Protein AF-A0A346MWZ3-F1 (afdb_monomer)

pLDDT: mean 76.56, std 14.57, range [39.06, 90.0]

Secondary structure (DSSP, 8-state):
--HHHHHHHHHHHHHHHHSPTT--HHHHHHHHHHHHHHHHHS--HHHHHHHHHHHHHHHHHHSTTGGGGGSS-HHHHHHHHHHHHHHHHHHHHHHHT--SS--------------

Radius of gyration: 18.97 Å; Cα contacts (8 Å, |Δi|>4): 85; chains: 1; bounding box: 54×56×40 Å

Foldseek 3Di:
DDLVLLVVLLVLLLVLLVDQFQLADVSLVSLLVSLVVLCVVPVDPVSNVLSVVLSVLNVLRNDPCSQVVVVPGSVVSSVSNNVSSVVNNVVSVVVVPDDDDDPPDDDDPDDDDDD

Solvent-accessible surface area (backbone atoms only — not comparable to full-atom values): 6793 Å² total; per-residue (Å²): 103,58,70,70,58,53,53,52,47,48,52,53,53,52,50,60,53,70,45,72,75,40,70,29,69,71,54,45,55,50,51,51,52,47,45,50,53,52,38,74,46,54,84,41,75,67,58,50,53,50,46,50,51,47,50,53,54,40,49,28,39,26,32,87,63,38,30,60,81,65,77,71,41,58,65,54,54,36,48,54,44,52,52,49,49,50,56,50,50,49,53,57,53,61,64,65,74,64,76,85,89,76,87,80,75,84,80,81,89,68,88,78,87,79,134

Mean predicted aligned error: 10.8 Å

Sequence (115 aa):
MDETAALASCQELNRFAKADPGAGAPVLARVIAICQQLYDGEPDLHLLKRLRRLQDLMQDWTSQDGWRLYGQGPIVLRGELVETIAEIEDAICASVELPLGLQRHPGRGGAYRAY

Structure (mmCIF, N/CA/C/O backbone):
data_AF-A0A346MWZ3-F1
#
_entry.id   AF-A0A346MWZ3-F1
#
loop_
_atom_site.group_PDB
_atom_site.id
_atom_site.type_symbol
_atom_site.label_atom_id
_atom_site.label_alt_id
_atom_site.label_comp_id
_atom_site.label_asym_id
_atom_site.label_entity_id
_atom_site.label_seq_id
_atom_site.pdbx_PDB_ins_code
_atom_site.Cartn_x
_atom_site.Cartn_y
_atom_site.Cartn_z
_atom_site.occupancy
_atom_site.B_iso_or_equiv
_atom_site.auth_seq_id
_atom_site.auth_comp_id
_atom_site.auth_asym_id
_atom_site.auth_atom_id
_atom_site.pdbx_PDB_model_num
ATOM 1 N N . MET A 1 1 ? -8.168 0.598 15.871 1.00 59.66 1 MET A N 1
ATOM 2 C CA . MET A 1 1 ? -6.745 0.191 15.764 1.00 59.66 1 MET A CA 1
ATOM 3 C C . MET A 1 1 ? -5.888 1.279 16.413 1.00 59.66 1 MET A C 1
ATOM 5 O O . MET A 1 1 ? -6.344 2.411 16.438 1.00 59.66 1 MET A O 1
ATOM 9 N N . ASP A 1 2 ? -4.728 0.959 16.995 1.00 71.25 2 ASP A N 1
ATOM 10 C CA . ASP A 1 2 ? -3.823 1.968 17.584 1.00 71.25 2 ASP A CA 1
ATOM 11 C C . ASP A 1 2 ? -3.129 2.782 16.472 1.00 71.25 2 ASP A C 1
ATOM 13 O O . ASP A 1 2 ? -2.718 2.195 15.468 1.00 71.25 2 ASP A O 1
ATOM 17 N N . GLU A 1 3 ? -2.993 4.104 16.627 1.00 67.94 3 GLU A N 1
ATOM 18 C CA . GLU A 1 3 ? -2.347 4.998 15.641 1.00 67.94 3 GLU A CA 1
ATOM 19 C C . GLU A 1 3 ? -0.941 4.501 15.273 1.00 67.94 3 GLU A C 1
ATOM 21 O O . GLU A 1 3 ? -0.565 4.437 14.100 1.00 67.94 3 GLU A O 1
ATOM 26 N N . THR A 1 4 ? -0.195 4.027 16.271 1.00 76.38 4 THR A N 1
ATOM 27 C CA . THR A 1 4 ? 1.157 3.490 16.102 1.00 76.38 4 THR A CA 1
ATOM 28 C C . THR A 1 4 ? 1.174 2.269 15.177 1.00 76.38 4 THR A C 1
ATOM 30 O O . THR A 1 4 ? 2.109 2.081 14.398 1.00 76.38 4 THR A O 1
ATOM 33 N N . ALA A 1 5 ? 0.126 1.439 15.226 1.00 81.00 5 ALA A N 1
ATOM 34 C CA . ALA A 1 5 ? -0.014 0.261 14.372 1.00 81.00 5 ALA A CA 1
ATOM 35 C C . ALA A 1 5 ? -0.409 0.632 12.932 1.00 81.00 5 ALA A C 1
ATOM 37 O O . ALA A 1 5 ? 0.040 -0.016 11.981 1.00 81.00 5 ALA A O 1
ATOM 38 N N . A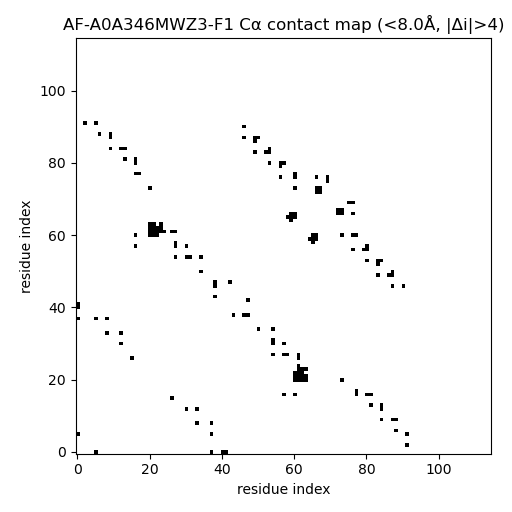LA A 1 6 ? -1.203 1.692 12.764 1.00 78.69 6 ALA A N 1
ATOM 39 C CA . ALA A 1 6 ? -1.567 2.233 11.458 1.00 78.69 6 ALA A CA 1
ATOM 40 C C . ALA A 1 6 ? -0.351 2.845 10.743 1.00 78.69 6 ALA A C 1
ATOM 42 O O . ALA A 1 6 ? -0.083 2.538 9.582 1.00 78.69 6 ALA A O 1
ATOM 43 N N . LEU A 1 7 ? 0.453 3.625 11.469 1.00 81.19 7 LEU A N 1
ATOM 44 C CA . LEU A 1 7 ? 1.691 4.207 10.951 1.00 81.19 7 LEU A CA 1
ATOM 45 C C . LEU A 1 7 ? 2.733 3.131 10.619 1.00 81.19 7 LEU A C 1
ATOM 47 O O . LEU A 1 7 ? 3.350 3.177 9.555 1.00 81.19 7 LEU A O 1
ATOM 51 N N . ALA A 1 8 ? 2.895 2.113 11.472 1.00 86.38 8 ALA A N 1
ATOM 52 C CA . ALA A 1 8 ? 3.772 0.976 11.179 1.00 86.38 8 ALA A CA 1
ATOM 53 C C . ALA A 1 8 ? 3.345 0.229 9.900 1.00 86.38 8 ALA A C 1
ATOM 55 O O . ALA A 1 8 ? 4.187 -0.179 9.097 1.00 86.38 8 ALA A O 1
ATOM 56 N N . SER A 1 9 ? 2.035 0.111 9.679 1.00 86.50 9 SER A N 1
ATOM 57 C CA . SER A 1 9 ? 1.453 -0.474 8.470 1.00 86.50 9 SER A CA 1
ATOM 58 C C . SER A 1 9 ? 1.775 0.347 7.214 1.00 86.50 9 SER A C 1
ATOM 60 O O . SER A 1 9 ? 2.223 -0.215 6.213 1.00 86.50 9 SER A O 1
ATOM 62 N N . CYS A 1 10 ? 1.644 1.678 7.269 1.00 84.62 10 CYS A N 1
ATOM 63 C CA . CYS A 1 10 ? 2.043 2.571 6.173 1.00 84.62 10 CYS A CA 1
ATOM 64 C C . CYS A 1 10 ? 3.551 2.510 5.883 1.00 84.62 10 CYS A C 1
ATOM 66 O O . CYS A 1 10 ? 3.963 2.456 4.720 1.00 84.62 10 CYS A O 1
ATOM 68 N N . GLN A 1 11 ? 4.391 2.436 6.918 1.00 86.75 11 GLN A N 1
ATOM 69 C CA . GLN A 1 11 ? 5.839 2.282 6.757 1.00 86.75 11 GLN A CA 1
ATOM 70 C C . GLN A 1 11 ? 6.211 0.959 6.073 1.00 86.75 11 GLN A C 1
ATOM 72 O O . GLN A 1 11 ? 7.093 0.936 5.208 1.00 86.75 11 GLN A O 1
ATOM 77 N N . GLU A 1 12 ? 5.525 -0.135 6.413 1.00 89.19 12 GLU A N 1
ATOM 78 C CA . GLU A 1 12 ? 5.714 -1.437 5.767 1.00 89.19 12 GLU A CA 1
ATOM 79 C C . GLU A 1 12 ? 5.310 -1.389 4.281 1.00 89.19 12 GLU A C 1
ATOM 81 O O . GLU A 1 12 ? 6.073 -1.837 3.421 1.00 89.19 12 GLU A O 1
ATOM 86 N N . LEU A 1 13 ? 4.188 -0.741 3.945 1.00 86.50 13 LEU A N 1
ATOM 87 C CA . LEU A 1 13 ? 3.776 -0.501 2.553 1.00 86.50 13 LEU A CA 1
ATOM 88 C C . LEU A 1 13 ? 4.819 0.315 1.772 1.00 86.50 13 LEU A C 1
ATOM 90 O O . LEU A 1 13 ? 5.172 -0.028 0.640 1.00 86.50 13 LEU A O 1
ATOM 94 N N . ASN A 1 14 ? 5.372 1.360 2.392 1.00 85.19 14 ASN A N 1
ATOM 95 C CA . ASN A 1 14 ? 6.400 2.205 1.785 1.00 85.19 14 ASN A CA 1
ATOM 96 C C . ASN A 1 14 ? 7.693 1.417 1.511 1.00 85.19 14 ASN A C 1
ATOM 98 O O . ASN A 1 14 ? 8.363 1.629 0.497 1.00 85.19 14 ASN A O 1
ATOM 102 N N . ARG A 1 15 ? 8.026 0.452 2.377 1.00 87.69 15 ARG A N 1
ATOM 103 C CA . ARG A 1 15 ? 9.162 -0.454 2.171 1.00 87.69 15 ARG A CA 1
ATOM 104 C C . ARG A 1 15 ? 8.978 -1.319 0.925 1.00 87.69 15 ARG A C 1
ATOM 106 O O . ARG A 1 15 ? 9.934 -1.463 0.166 1.00 87.69 15 ARG A O 1
ATOM 113 N N . PHE A 1 16 ? 7.775 -1.838 0.678 1.00 86.50 16 PHE A N 1
ATOM 114 C CA . PHE A 1 16 ? 7.484 -2.607 -0.538 1.00 86.50 16 PHE A CA 1
ATOM 115 C C . PHE A 1 16 ? 7.544 -1.747 -1.803 1.00 86.50 16 PHE A C 1
ATOM 117 O O . PHE A 1 16 ? 8.114 -2.178 -2.802 1.00 86.50 16 PHE A O 1
ATOM 124 N N . ALA A 1 17 ? 7.049 -0.508 -1.748 1.00 82.69 17 ALA A N 1
ATOM 125 C CA . ALA A 1 17 ? 7.132 0.426 -2.875 1.00 82.69 17 ALA A CA 1
ATOM 126 C C . ALA A 1 17 ? 8.583 0.848 -3.185 1.00 82.69 17 ALA A C 1
ATOM 128 O O . ALA A 1 17 ? 8.909 1.273 -4.292 1.00 82.69 17 ALA A O 1
ATOM 129 N N . LYS A 1 18 ? 9.489 0.753 -2.204 1.00 83.12 18 LYS A N 1
ATOM 130 C CA . LYS A 1 18 ? 10.920 1.037 -2.379 1.00 83.12 18 LYS A CA 1
ATOM 131 C C . LYS A 1 18 ? 11.756 -0.182 -2.773 1.00 83.12 18 LYS A C 1
ATOM 133 O O . LYS A 1 18 ? 12.896 0.032 -3.179 1.00 83.12 18 LYS A O 1
ATOM 138 N N . ALA A 1 19 ? 11.227 -1.395 -2.631 1.00 82.56 19 ALA A N 1
ATOM 139 C CA . ALA A 1 19 ? 11.886 -2.632 -3.045 1.00 82.56 19 ALA A CA 1
ATOM 140 C C . ALA A 1 19 ? 11.884 -2.782 -4.574 1.00 82.56 19 ALA A C 1
ATOM 142 O O . ALA A 1 19 ? 11.174 -2.054 -5.258 1.00 82.56 19 ALA A O 1
ATOM 143 N N . ASP A 1 20 ? 12.661 -3.719 -5.116 1.00 77.06 20 ASP A N 1
ATOM 144 C CA . ASP A 1 20 ? 12.645 -3.998 -6.553 1.00 77.06 20 ASP A CA 1
ATOM 145 C C . ASP A 1 20 ? 11.273 -4.523 -7.026 1.00 77.06 20 ASP A C 1
ATOM 147 O O . ASP A 1 20 ? 10.634 -5.318 -6.320 1.00 77.06 20 ASP A O 1
ATOM 151 N N . PRO A 1 21 ? 10.809 -4.104 -8.221 1.00 78.38 21 PRO A N 1
ATOM 152 C CA . PRO A 1 21 ? 9.597 -4.644 -8.826 1.00 78.38 21 PRO A CA 1
ATOM 153 C C . PRO A 1 21 ? 9.765 -6.143 -9.105 1.00 78.38 21 PRO A C 1
ATOM 155 O O . PRO A 1 21 ? 10.864 -6.626 -9.378 1.00 78.38 21 PRO A O 1
ATOM 158 N N . GLY A 1 22 ? 8.667 -6.896 -9.058 1.00 78.81 22 GLY A N 1
ATOM 159 C CA . GLY A 1 22 ? 8.707 -8.350 -9.246 1.00 78.81 22 GLY A CA 1
ATOM 160 C C . GLY A 1 22 ? 8.953 -9.159 -7.968 1.00 78.81 22 GLY A C 1
ATOM 161 O O . GLY A 1 22 ? 9.261 -10.346 -8.046 1.00 78.81 22 GLY A O 1
ATOM 162 N N . ALA A 1 23 ? 8.772 -8.562 -6.784 1.00 77.75 23 ALA A N 1
ATOM 163 C CA . ALA A 1 23 ? 8.862 -9.269 -5.499 1.00 77.75 23 ALA A CA 1
ATOM 164 C C . ALA A 1 23 ? 7.828 -10.413 -5.330 1.00 77.75 23 ALA A C 1
ATOM 166 O O . ALA A 1 23 ? 7.940 -11.236 -4.419 1.00 77.75 23 ALA A O 1
ATOM 167 N N . GLY A 1 24 ? 6.838 -10.484 -6.229 1.00 80.94 24 GLY A N 1
ATOM 168 C CA . GLY A 1 24 ? 5.933 -11.615 -6.394 1.00 80.94 24 GLY A CA 1
ATOM 169 C C . GLY A 1 24 ? 4.743 -11.656 -5.432 1.00 80.94 24 GLY A C 1
ATOM 170 O O . GLY A 1 24 ? 4.514 -10.770 -4.606 1.00 80.94 24 GLY A O 1
ATOM 171 N N . ALA A 1 25 ? 3.987 -12.753 -5.532 1.00 81.19 25 ALA A N 1
ATOM 172 C CA . ALA A 1 25 ? 2.760 -13.012 -4.778 1.00 81.19 25 ALA A CA 1
ATOM 173 C C . ALA A 1 25 ? 2.840 -12.856 -3.239 1.00 81.19 25 ALA A C 1
ATOM 175 O O . ALA A 1 25 ? 1.853 -12.385 -2.669 1.00 81.19 25 ALA A O 1
ATOM 176 N N . PRO A 1 26 ? 3.939 -13.202 -2.524 1.00 85.56 26 PRO A N 1
ATOM 177 C CA . PRO A 1 26 ? 3.965 -13.047 -1.066 1.00 85.56 26 PRO A CA 1
ATOM 178 C C . PRO A 1 26 ? 3.920 -11.580 -0.617 1.00 85.56 26 PRO A C 1
ATOM 180 O O . PRO A 1 26 ? 3.318 -11.282 0.414 1.00 85.56 26 PRO A O 1
ATOM 183 N N . VAL A 1 27 ? 4.497 -10.657 -1.395 1.00 86.19 27 VAL A N 1
ATOM 184 C CA . VAL A 1 27 ? 4.412 -9.218 -1.105 1.00 86.19 27 VAL A CA 1
ATOM 185 C C . VAL A 1 27 ? 2.990 -8.715 -1.318 1.00 86.19 27 VAL A C 1
ATOM 187 O O . VAL A 1 27 ? 2.451 -8.034 -0.450 1.00 86.19 27 VAL A O 1
ATOM 190 N N . LEU A 1 28 ? 2.341 -9.120 -2.413 1.00 85.88 28 LEU A N 1
ATOM 191 C CA . LEU A 1 28 ? 0.952 -8.749 -2.680 1.00 85.88 28 LEU A CA 1
ATOM 192 C C . LEU A 1 28 ? 0.005 -9.247 -1.577 1.00 85.88 28 LEU A C 1
ATOM 194 O O . LEU A 1 28 ? -0.812 -8.479 -1.073 1.00 85.88 28 LEU A O 1
ATOM 198 N N . ALA A 1 29 ? 0.149 -10.503 -1.142 1.00 87.56 29 ALA A N 1
ATOM 199 C CA . ALA A 1 29 ? -0.651 -11.058 -0.049 1.00 87.56 29 ALA A CA 1
ATOM 200 C C . ALA A 1 29 ? -0.474 -10.263 1.255 1.00 87.56 29 ALA A C 1
ATOM 202 O O . ALA A 1 29 ? -1.443 -10.017 1.976 1.00 87.56 29 ALA A O 1
ATOM 203 N N . ARG A 1 30 ? 0.756 -9.815 1.538 1.00 89.00 30 ARG A N 1
ATOM 204 C CA . ARG A 1 30 ? 1.047 -8.987 2.709 1.00 89.00 30 ARG A CA 1
ATOM 205 C C . ARG A 1 30 ? 0.418 -7.598 2.601 1.00 89.00 30 ARG A C 1
ATOM 207 O O . ARG A 1 30 ? -0.196 -7.152 3.563 1.00 89.00 30 ARG A O 1
ATOM 214 N N . VAL A 1 31 ? 0.503 -6.954 1.437 1.00 88.19 31 VAL A N 1
ATOM 215 C CA . VAL A 1 31 ? -0.151 -5.662 1.165 1.00 88.19 31 VAL A CA 1
ATOM 216 C C . VAL A 1 31 ? -1.664 -5.756 1.367 1.00 88.19 31 VAL A C 1
ATOM 218 O O . VAL A 1 31 ? -2.242 -4.893 2.023 1.00 88.19 31 VAL A O 1
ATOM 221 N N . ILE A 1 32 ? -2.307 -6.808 0.848 1.00 88.25 32 ILE A N 1
ATOM 222 C CA . ILE A 1 32 ? -3.755 -7.025 1.001 1.00 88.25 32 ILE A CA 1
ATOM 223 C C . ILE A 1 32 ? -4.125 -7.163 2.481 1.00 88.25 32 ILE A C 1
ATOM 225 O O . ILE A 1 32 ? -5.080 -6.530 2.930 1.00 88.25 32 ILE A O 1
ATOM 229 N N . ALA A 1 33 ? -3.352 -7.941 3.246 1.00 89.94 33 ALA A N 1
ATOM 230 C CA . ALA A 1 33 ? -3.575 -8.103 4.679 1.00 89.94 33 ALA A CA 1
ATOM 231 C C . ALA A 1 33 ? -3.462 -6.766 5.429 1.00 89.94 33 ALA A C 1
ATOM 233 O O . ALA A 1 33 ? -4.329 -6.451 6.241 1.00 89.94 33 ALA A O 1
ATOM 234 N N . ILE A 1 34 ? -2.452 -5.950 5.109 1.00 89.44 34 ILE A N 1
ATOM 235 C CA . ILE A 1 34 ? -2.293 -4.611 5.692 1.00 89.44 34 ILE A CA 1
ATOM 236 C C . ILE A 1 34 ? -3.492 -3.723 5.338 1.00 89.44 34 ILE A C 1
ATOM 238 O O . ILE A 1 34 ? -4.074 -3.093 6.215 1.00 89.44 34 ILE A O 1
ATOM 242 N N . CYS A 1 35 ? -3.912 -3.704 4.070 1.00 87.38 35 CYS A N 1
ATOM 243 C CA . CYS A 1 35 ? -5.063 -2.910 3.640 1.00 87.38 35 CYS A CA 1
ATOM 244 C C . CYS A 1 35 ? -6.345 -3.307 4.385 1.00 87.38 35 CYS A C 1
ATOM 246 O O . CYS A 1 35 ? -7.124 -2.446 4.781 1.00 87.38 35 CYS A O 1
ATOM 248 N N . GLN A 1 36 ? -6.558 -4.607 4.597 1.00 86.44 36 GLN A N 1
ATOM 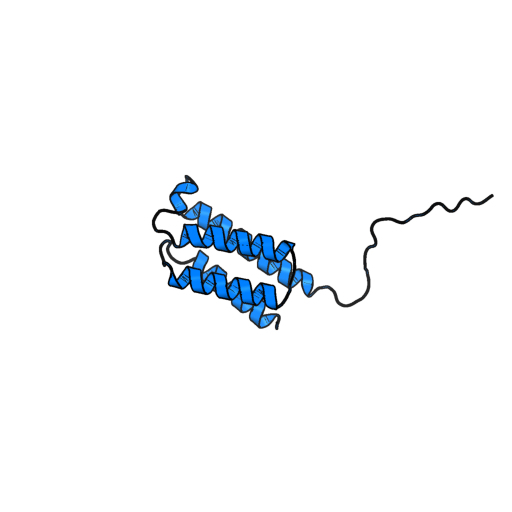249 C CA . GLN A 1 36 ? -7.695 -5.106 5.369 1.00 86.44 36 GLN A CA 1
ATOM 250 C C . GLN A 1 36 ? -7.618 -4.682 6.837 1.00 86.44 36 GLN A C 1
ATOM 252 O O . GLN A 1 36 ? -8.628 -4.249 7.377 1.00 86.44 36 GLN A O 1
ATOM 257 N N . GLN A 1 37 ? -6.439 -4.746 7.463 1.00 86.94 37 GLN A N 1
ATOM 258 C CA . GLN A 1 37 ? -6.243 -4.290 8.844 1.00 86.94 37 GLN A CA 1
ATOM 259 C C . GLN A 1 37 ? -6.510 -2.789 9.005 1.00 86.94 37 GLN A C 1
ATOM 261 O O . GLN A 1 37 ? -7.161 -2.385 9.967 1.00 86.94 37 GLN A O 1
ATOM 266 N N . LEU A 1 38 ? -6.055 -1.974 8.047 1.00 83.81 38 LEU A N 1
ATOM 267 C CA . LEU A 1 38 ? -6.321 -0.535 8.029 1.00 83.81 38 LEU A CA 1
ATOM 268 C C . LEU A 1 38 ? -7.826 -0.247 7.926 1.00 83.81 38 LEU A C 1
ATOM 270 O O . LEU A 1 38 ? -8.350 0.555 8.693 1.00 83.81 38 LEU A O 1
ATOM 274 N N . TYR A 1 39 ? -8.526 -0.936 7.022 1.00 85.31 39 TYR A N 1
ATOM 275 C CA . TYR A 1 39 ? -9.968 -0.759 6.831 1.00 85.31 39 TYR A CA 1
ATOM 276 C C . TYR A 1 39 ? -10.811 -1.276 8.007 1.00 85.31 39 TYR A C 1
ATOM 278 O O . TYR A 1 39 ? -11.800 -0.648 8.368 1.00 85.31 39 TYR A O 1
ATOM 286 N N . ASP A 1 40 ? -10.440 -2.406 8.612 1.00 84.19 40 ASP A N 1
ATOM 287 C CA . ASP A 1 40 ? -11.126 -2.944 9.797 1.00 84.19 40 ASP A CA 1
ATOM 288 C C . ASP A 1 40 ? -10.979 -2.002 11.004 1.00 84.19 40 ASP A C 1
ATOM 290 O O . ASP A 1 40 ? -11.898 -1.848 11.807 1.00 84.19 40 ASP A O 1
ATOM 294 N N . GLY A 1 41 ? -9.833 -1.318 11.092 1.00 78.69 41 GLY A N 1
ATOM 295 C CA . GLY A 1 41 ? -9.572 -0.310 12.109 1.00 78.69 41 GLY A CA 1
ATOM 296 C C . GLY A 1 41 ? -10.403 0.965 11.956 1.00 78.69 41 GLY A C 1
ATOM 297 O O . GLY A 1 41 ? -10.834 1.496 12.977 1.00 78.69 41 GLY A O 1
ATOM 298 N N . GLU A 1 42 ? -10.600 1.431 10.719 1.00 72.69 42 GLU A N 1
ATOM 299 C CA . GLU A 1 42 ? -11.264 2.693 10.355 1.00 72.69 42 GLU A CA 1
ATOM 300 C C . GLU A 1 42 ? -12.092 2.488 9.063 1.00 72.69 42 GLU A C 1
ATOM 302 O O . GLU A 1 42 ? -11.594 2.716 7.954 1.00 72.69 42 GLU A O 1
ATOM 307 N N . PRO A 1 43 ? -13.351 2.018 9.151 1.00 75.88 43 PRO A N 1
ATOM 308 C CA . PRO A 1 43 ? -14.149 1.694 7.971 1.00 75.88 43 PRO A CA 1
ATOM 309 C C . PRO A 1 43 ? -14.667 2.963 7.280 1.00 75.88 43 PRO A C 1
ATOM 311 O O . PRO A 1 43 ? -15.796 3.402 7.501 1.00 75.88 43 PRO A O 1
ATOM 314 N N . ASP A 1 44 ? -13.842 3.532 6.403 1.00 82.56 44 ASP A N 1
ATOM 31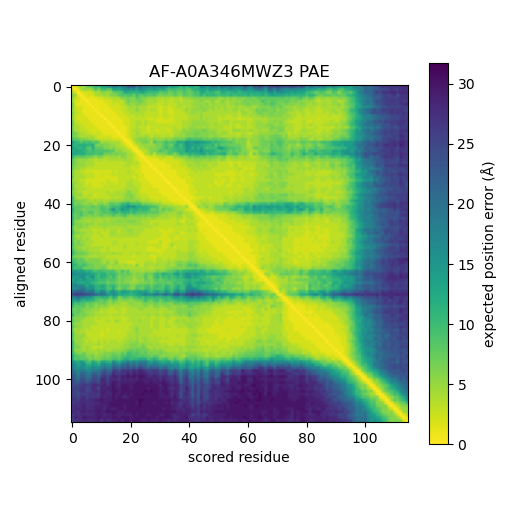5 C CA . ASP A 1 44 ? -14.172 4.698 5.585 1.00 82.56 44 ASP A CA 1
ATOM 316 C C . ASP A 1 44 ? -14.205 4.372 4.078 1.00 82.56 44 ASP A C 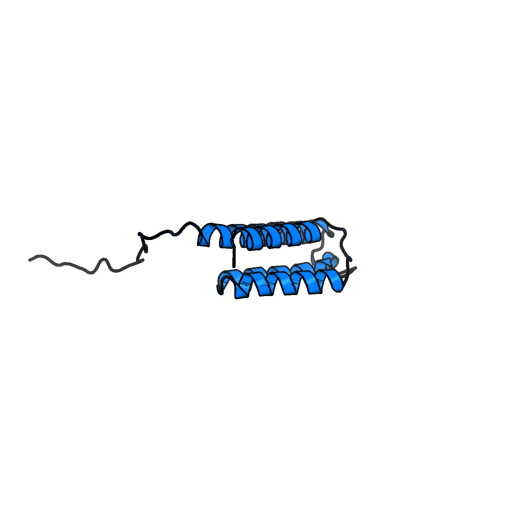1
ATOM 318 O O . ASP A 1 44 ? -13.389 3.618 3.539 1.00 82.56 44 ASP A O 1
ATOM 322 N N . LEU A 1 45 ? -15.173 4.956 3.365 1.00 80.50 45 LEU A N 1
ATOM 323 C CA . LEU A 1 45 ? -15.377 4.730 1.929 1.00 80.50 45 LEU A CA 1
ATOM 324 C C . LEU A 1 45 ? -14.283 5.370 1.065 1.00 80.50 45 LEU A C 1
ATOM 326 O O . LEU A 1 45 ? -13.981 4.853 -0.016 1.00 80.50 45 LEU A O 1
ATOM 330 N N . HIS A 1 46 ? -13.709 6.495 1.494 1.00 82.62 46 HIS A N 1
ATOM 331 C CA . HIS A 1 46 ? -12.604 7.141 0.786 1.00 82.62 46 HIS A CA 1
ATOM 332 C C . HIS A 1 46 ? -11.309 6.357 1.001 1.00 82.62 46 HIS A C 1
ATOM 334 O O . HIS A 1 46 ? -10.603 6.073 0.028 1.00 82.62 46 HIS A O 1
ATOM 340 N N . LEU A 1 47 ? -11.061 5.914 2.235 1.00 83.94 47 LEU A N 1
ATOM 341 C CA . LEU A 1 47 ? -9.968 5.014 2.578 1.00 83.94 47 LEU A CA 1
ATOM 342 C C . LEU A 1 47 ? -10.056 3.716 1.769 1.00 83.94 47 LEU A C 1
ATOM 344 O O . LEU A 1 47 ? -9.083 3.336 1.125 1.00 83.94 47 LEU A O 1
ATOM 348 N N . LEU A 1 48 ? -11.232 3.085 1.684 1.00 85.94 48 LEU A N 1
ATOM 349 C CA . LEU A 1 48 ? -11.426 1.863 0.897 1.00 85.94 48 LEU A CA 1
ATOM 350 C C . LEU A 1 48 ? -11.054 2.044 -0.583 1.00 85.94 48 LEU A C 1
ATOM 352 O O . LEU A 1 48 ? -10.421 1.167 -1.173 1.00 85.94 48 LEU A O 1
ATOM 356 N N . LYS A 1 49 ? -11.420 3.176 -1.199 1.00 88.00 49 LYS A N 1
ATOM 357 C CA . LYS A 1 49 ? -11.051 3.475 -2.595 1.00 88.00 49 LYS A CA 1
ATOM 358 C C . LYS A 1 49 ? -9.538 3.605 -2.761 1.00 88.00 49 LYS A C 1
ATOM 360 O O . LYS A 1 49 ? -8.992 3.048 -3.712 1.00 88.00 49 LYS A O 1
ATOM 365 N N . ARG A 1 50 ? -8.868 4.292 -1.831 1.00 88.19 50 ARG A N 1
ATOM 366 C CA . ARG A 1 50 ? -7.404 4.453 -1.830 1.00 88.19 50 ARG A CA 1
ATOM 367 C C . ARG A 1 50 ? -6.687 3.124 -1.610 1.00 88.19 50 ARG A C 1
ATOM 369 O O . ARG A 1 50 ? -5.799 2.783 -2.381 1.00 88.19 50 ARG A O 1
ATOM 376 N N . LEU A 1 51 ? -7.135 2.323 -0.646 1.00 88.25 51 LEU A N 1
ATOM 377 C CA . LEU A 1 51 ? -6.612 0.980 -0.384 1.00 88.25 51 LEU A CA 1
ATOM 378 C C . LEU A 1 51 ? -6.793 0.044 -1.582 1.00 88.25 51 LEU A C 1
ATOM 380 O O . LEU A 1 51 ? -5.933 -0.790 -1.859 1.00 88.25 51 LEU A O 1
ATOM 384 N N . ARG A 1 52 ? -7.907 0.170 -2.310 1.00 88.94 52 ARG A N 1
ATOM 385 C CA . ARG A 1 52 ? -8.146 -0.618 -3.522 1.00 88.94 52 ARG A CA 1
ATOM 386 C C . ARG A 1 52 ? -7.235 -0.188 -4.667 1.00 88.94 52 ARG A C 1
ATOM 388 O O . ARG A 1 52 ? -6.683 -1.054 -5.335 1.00 88.94 52 ARG A O 1
ATOM 395 N N . ARG A 1 53 ? -7.034 1.122 -4.850 1.00 90.00 53 ARG A N 1
ATOM 396 C CA . ARG A 1 53 ? -6.048 1.662 -5.801 1.00 90.00 53 ARG A CA 1
ATOM 397 C C . ARG A 1 53 ? -4.638 1.182 -5.456 1.00 90.00 53 ARG A C 1
ATOM 399 O O . ARG A 1 53 ? -3.922 0.741 -6.343 1.00 90.00 53 ARG A O 1
ATOM 406 N N . LEU A 1 54 ? -4.266 1.192 -4.176 1.00 90.00 54 LEU A N 1
ATOM 407 C CA . LEU A 1 54 ? -2.965 0.703 -3.723 1.00 90.00 54 LEU A CA 1
ATOM 408 C C . LEU A 1 54 ? -2.755 -0.780 -4.052 1.00 90.00 54 LEU A C 1
ATOM 410 O O . LEU A 1 54 ? -1.675 -1.155 -4.494 1.00 90.00 54 LEU A O 1
ATOM 414 N N . GLN A 1 55 ? -3.773 -1.620 -3.844 1.00 89.88 55 GLN A N 1
ATOM 415 C CA . GLN A 1 55 ? -3.707 -3.047 -4.175 1.00 89.88 55 GLN A CA 1
ATOM 416 C C . GLN A 1 55 ? -3.531 -3.289 -5.676 1.00 89.88 55 GLN A C 1
ATOM 418 O O . GLN A 1 55 ? -2.735 -4.145 -6.045 1.00 89.88 55 GLN A O 1
ATOM 423 N N . ASP A 1 56 ? -4.231 -2.527 -6.517 1.00 89.56 56 ASP A N 1
ATOM 424 C CA . ASP A 1 56 ? -4.110 -2.594 -7.979 1.00 89.56 56 ASP A CA 1
ATOM 425 C C . ASP A 1 56 ? -2.684 -2.226 -8.424 1.00 89.56 56 ASP A C 1
ATOM 427 O O . ASP A 1 56 ? -1.979 -3.038 -9.019 1.00 89.56 56 ASP A O 1
ATOM 431 N N . LEU A 1 57 ? -2.184 -1.076 -7.958 1.00 88.44 57 LEU A N 1
ATOM 432 C CA . LEU A 1 57 ? -0.813 -0.633 -8.221 1.00 88.44 57 LEU A CA 1
ATOM 433 C C . LEU A 1 57 ? 0.236 -1.634 -7.699 1.00 88.44 57 LEU A C 1
ATOM 435 O O . LEU A 1 57 ? 1.255 -1.868 -8.349 1.00 88.44 57 LEU A O 1
ATOM 439 N N . MET A 1 58 ? 0.009 -2.247 -6.532 1.00 87.81 58 MET A N 1
ATOM 440 C CA . MET A 1 58 ? 0.909 -3.268 -5.980 1.00 87.81 58 MET A CA 1
ATOM 441 C C . MET A 1 58 ? 0.848 -4.588 -6.746 1.00 87.81 58 MET A C 1
ATOM 443 O O . MET A 1 58 ? 1.855 -5.295 -6.831 1.00 87.81 58 MET A O 1
ATOM 447 N N . GLN A 1 59 ? -0.296 -4.933 -7.326 1.00 88.31 59 GLN A N 1
ATOM 448 C CA . GLN A 1 59 ? -0.413 -6.087 -8.208 1.00 88.31 59 GLN A CA 1
ATOM 449 C C . GLN A 1 59 ? 0.440 -5.881 -9.465 1.00 88.31 59 GLN A C 1
ATOM 451 O O . GLN A 1 59 ? 1.219 -6.762 -9.828 1.00 88.31 59 GLN A O 1
ATOM 456 N N . ASP A 1 60 ? 0.384 -4.693 -10.067 1.00 87.62 60 ASP A N 1
ATOM 457 C CA . ASP A 1 60 ? 1.243 -4.347 -11.201 1.00 87.62 60 ASP A CA 1
ATOM 458 C C . ASP A 1 60 ? 2.725 -4.253 -10.817 1.00 87.62 60 ASP A C 1
ATOM 460 O O . ASP A 1 60 ? 3.594 -4.641 -11.599 1.00 87.62 60 ASP A O 1
ATOM 464 N N . TRP A 1 61 ? 3.034 -3.805 -9.597 1.00 84.88 61 TRP A N 1
ATOM 465 C CA . TRP A 1 61 ? 4.408 -3.700 -9.088 1.00 84.88 61 TRP A CA 1
ATOM 466 C C . TRP A 1 61 ? 5.051 -5.055 -8.802 1.00 84.88 61 TRP A C 1
ATOM 468 O O . TRP A 1 61 ? 6.247 -5.261 -9.022 1.00 84.88 61 TRP A O 1
ATOM 478 N N . THR A 1 62 ? 4.257 -5.997 -8.296 1.00 85.12 62 THR A N 1
ATOM 479 C CA . THR A 1 62 ? 4.704 -7.365 -7.998 1.00 85.12 62 THR A CA 1
ATOM 480 C C . THR A 1 62 ? 4.758 -8.247 -9.239 1.00 85.12 62 THR A C 1
ATOM 482 O O . THR A 1 62 ? 5.421 -9.286 -9.210 1.00 85.12 62 THR A O 1
ATOM 485 N N . SER A 1 63 ? 4.117 -7.825 -10.329 1.00 83.44 63 SER A N 1
ATOM 486 C CA . SER A 1 63 ? 4.196 -8.471 -11.632 1.00 83.44 63 SER A CA 1
ATOM 487 C C . SER A 1 63 ? 5.462 -8.050 -12.381 1.00 83.44 63 SER A C 1
ATOM 489 O O . SER A 1 63 ? 5.826 -6.876 -12.430 1.00 83.44 63 SER A O 1
ATOM 491 N N . GLN A 1 64 ? 6.138 -9.013 -13.009 1.00 74.31 64 GLN A N 1
ATOM 492 C CA . GLN A 1 64 ? 7.432 -8.791 -13.664 1.00 74.31 64 GLN A CA 1
ATOM 493 C C . GLN A 1 64 ? 7.347 -7.815 -14.856 1.00 74.31 64 GLN A C 1
ATOM 495 O O . GLN A 1 64 ? 8.329 -7.143 -15.174 1.00 74.31 64 GLN A O 1
ATOM 500 N N . ASP A 1 65 ? 6.162 -7.689 -15.460 1.00 78.50 65 ASP A N 1
ATOM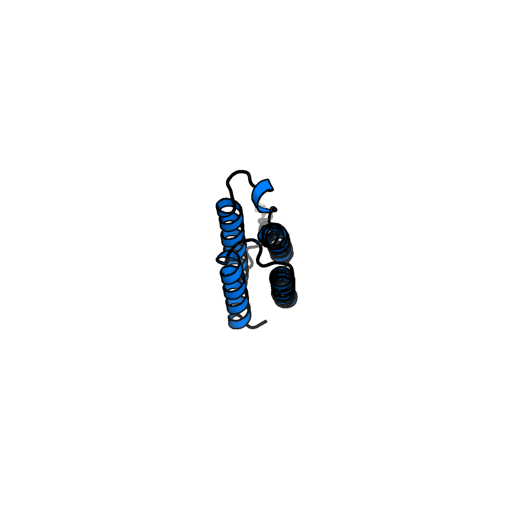 501 C CA . ASP A 1 65 ? 5.874 -6.828 -16.611 1.00 78.50 65 ASP A CA 1
ATOM 502 C C . ASP A 1 65 ? 4.752 -5.802 -16.351 1.00 78.50 65 ASP A C 1
ATOM 504 O O . ASP A 1 65 ? 4.423 -5.035 -17.254 1.00 78.50 65 ASP A O 1
ATOM 508 N N . GLY A 1 66 ? 4.164 -5.739 -15.147 1.00 77.06 66 GLY A N 1
ATOM 509 C CA . GLY A 1 66 ? 3.012 -4.859 -14.867 1.00 77.06 66 GLY A CA 1
ATOM 510 C C . GLY A 1 66 ? 3.335 -3.368 -15.020 1.00 77.06 66 GLY A C 1
ATOM 511 O O . GLY A 1 66 ? 2.563 -2.596 -15.587 1.00 77.06 66 GLY A O 1
ATOM 512 N N . TRP A 1 67 ? 4.563 -2.971 -14.680 1.00 77.06 67 TRP A N 1
ATOM 513 C CA . TRP A 1 67 ? 5.073 -1.614 -14.910 1.00 77.06 67 TRP A CA 1
ATOM 514 C C . TRP A 1 67 ? 5.068 -1.179 -16.387 1.00 77.06 67 TRP A C 1
ATOM 516 O O . TRP A 1 67 ? 5.108 0.022 -16.664 1.00 77.06 67 TRP A O 1
ATOM 526 N N . ARG A 1 68 ? 5.010 -2.107 -17.358 1.00 79.31 68 ARG A N 1
ATOM 527 C CA . ARG A 1 68 ? 4.960 -1.757 -18.790 1.00 79.31 68 ARG A CA 1
ATOM 528 C C . ARG A 1 68 ? 3.672 -1.039 -19.178 1.00 79.31 68 ARG A C 1
ATOM 530 O O . ARG A 1 68 ? 3.706 -0.243 -20.114 1.00 79.31 68 ARG A O 1
ATOM 537 N N . LEU A 1 69 ? 2.575 -1.258 -18.448 1.00 78.00 69 LEU A N 1
ATOM 538 C CA . LEU A 1 69 ? 1.300 -0.564 -18.671 1.00 78.00 69 LEU A CA 1
ATOM 539 C C . LEU A 1 69 ? 1.409 0.954 -18.448 1.00 78.00 69 LEU A C 1
ATOM 541 O O . LEU A 1 69 ? 0.635 1.719 -19.014 1.00 78.00 69 LEU A O 1
ATOM 545 N N . TYR A 1 70 ? 2.418 1.391 -17.690 1.00 77.00 70 TYR A N 1
ATOM 546 C CA . TYR A 1 70 ? 2.645 2.788 -17.317 1.00 77.00 70 TYR A CA 1
ATOM 547 C C . TYR A 1 70 ? 3.649 3.507 -18.239 1.00 77.00 70 TYR A C 1
ATOM 549 O O . TYR A 1 70 ? 3.974 4.672 -18.021 1.00 77.00 70 TYR A O 1
ATOM 557 N N . GLY A 1 71 ? 4.148 2.837 -19.288 1.00 61.56 71 GLY A N 1
ATOM 558 C CA . GLY A 1 71 ? 4.830 3.447 -20.440 1.00 61.56 71 GLY A CA 1
ATOM 559 C C . GLY A 1 71 ? 6.234 4.034 -20.217 1.00 61.56 71 GLY A C 1
ATOM 560 O O . GLY A 1 71 ? 6.985 4.150 -21.182 1.00 61.56 71 GLY A O 1
ATOM 561 N N . GLN A 1 72 ? 6.630 4.365 -18.983 1.00 66.62 72 GLN A N 1
ATOM 562 C CA . GLN A 1 72 ? 7.913 5.025 -18.668 1.00 66.62 72 GLN A CA 1
ATOM 563 C C . GLN A 1 72 ? 8.810 4.237 -17.695 1.00 66.62 72 GLN A C 1
ATOM 565 O O . GLN A 1 72 ? 9.772 4.769 -17.142 1.00 66.62 72 GLN A O 1
ATOM 570 N N . GLY A 1 73 ? 8.534 2.945 -17.511 1.00 73.12 73 GLY A N 1
ATOM 571 C CA . GLY A 1 73 ? 9.303 2.080 -16.618 1.00 73.12 73 GLY A CA 1
ATOM 572 C C . GLY A 1 73 ? 8.776 2.069 -15.178 1.00 73.12 73 GLY A C 1
ATOM 573 O O . GLY A 1 73 ? 7.816 2.769 -14.849 1.00 73.12 73 GLY A O 1
ATOM 574 N N . PRO A 1 74 ? 9.406 1.283 -14.289 1.00 77.19 74 PRO A N 1
ATOM 575 C CA . PRO A 1 74 ? 8.923 1.075 -12.922 1.00 77.19 74 PRO A CA 1
ATOM 576 C C . PRO A 1 74 ? 8.885 2.360 -12.080 1.00 77.19 74 PRO A C 1
ATOM 578 O O . PRO A 1 74 ? 8.168 2.430 -11.089 1.00 77.19 74 PRO A O 1
ATOM 581 N N . ILE A 1 75 ? 9.606 3.415 -12.466 1.00 82.69 75 ILE A N 1
ATOM 582 C CA . ILE A 1 75 ? 9.669 4.650 -11.678 1.00 82.69 75 ILE A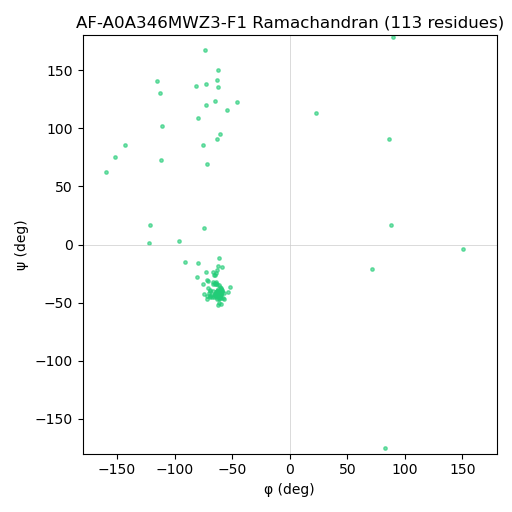 CA 1
ATOM 583 C C . ILE A 1 75 ? 8.324 5.384 -11.576 1.00 82.69 75 ILE A C 1
ATOM 585 O O . ILE A 1 75 ? 8.036 5.955 -10.528 1.00 82.69 75 ILE A O 1
ATOM 589 N N . VAL A 1 76 ? 7.489 5.333 -12.619 1.00 84.38 76 VAL A N 1
ATOM 590 C CA . VAL A 1 76 ? 6.165 5.981 -12.609 1.00 84.38 76 VAL A CA 1
ATOM 591 C C . 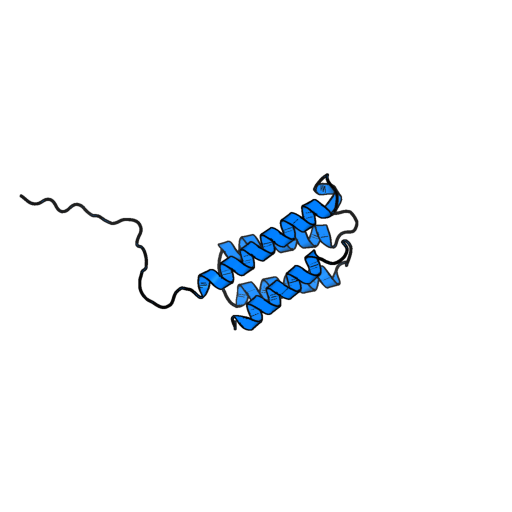VAL A 1 76 ? 5.207 5.228 -11.698 1.00 84.38 76 VAL A C 1
ATOM 593 O O . VAL A 1 76 ? 4.586 5.832 -10.830 1.00 84.38 76 VAL A O 1
ATOM 596 N N . LEU A 1 77 ? 5.166 3.900 -11.825 1.00 84.44 77 LEU A N 1
ATOM 597 C CA . LEU A 1 77 ? 4.365 3.044 -10.951 1.00 84.44 77 LEU A CA 1
ATOM 598 C C . LEU A 1 77 ? 4.790 3.187 -9.482 1.00 84.44 77 LEU A C 1
ATOM 600 O O . LEU A 1 77 ? 3.954 3.272 -8.587 1.00 84.44 77 LEU A O 1
ATOM 604 N N . ARG A 1 78 ? 6.097 3.303 -9.231 1.00 85.06 78 ARG A N 1
ATOM 605 C CA . ARG A 1 78 ? 6.637 3.594 -7.901 1.00 85.06 78 ARG A CA 1
ATOM 606 C C . ARG A 1 78 ? 6.195 4.956 -7.368 1.00 85.06 78 ARG A C 1
ATOM 608 O O . ARG A 1 78 ? 5.894 5.058 -6.183 1.00 85.06 78 ARG A O 1
ATOM 615 N N . GLY A 1 79 ? 6.178 5.988 -8.211 1.00 85.88 79 GLY A N 1
ATOM 616 C CA . GLY A 1 79 ? 5.687 7.319 -7.846 1.00 85.88 79 GLY A CA 1
ATOM 617 C C . GLY A 1 79 ? 4.227 7.278 -7.400 1.00 85.88 79 GLY A C 1
ATOM 618 O O . GLY A 1 79 ? 3.923 7.698 -6.287 1.00 85.88 79 GLY A O 1
ATOM 619 N N . GLU A 1 80 ? 3.364 6.663 -8.213 1.00 87.94 80 GLU A N 1
ATOM 620 C CA . GLU A 1 80 ? 1.935 6.473 -7.914 1.00 87.94 80 GLU A CA 1
ATOM 621 C C . GLU A 1 80 ? 1.711 5.679 -6.616 1.00 87.94 80 GLU A C 1
ATOM 623 O O . GLU A 1 80 ? 0.837 6.017 -5.815 1.00 87.94 80 GLU A O 1
ATOM 628 N N . LEU A 1 81 ? 2.518 4.638 -6.375 1.00 87.94 81 LEU A N 1
ATOM 629 C CA . LEU A 1 81 ? 2.478 3.864 -5.132 1.00 87.94 81 LEU A CA 1
ATOM 630 C C . LEU A 1 81 ? 2.809 4.722 -3.915 1.00 87.94 81 LEU A C 1
ATOM 632 O O . LEU A 1 81 ? 2.078 4.694 -2.928 1.00 87.94 81 LEU A O 1
ATOM 636 N N . VAL A 1 82 ? 3.911 5.472 -3.971 1.00 88.00 82 VAL A N 1
ATOM 637 C CA . VAL A 1 82 ? 4.351 6.317 -2.854 1.00 88.00 82 VAL A CA 1
ATOM 638 C C . VAL A 1 82 ? 3.337 7.427 -2.580 1.00 88.00 82 VAL A C 1
ATOM 640 O O . VAL A 1 82 ? 3.034 7.674 -1.415 1.00 88.00 82 VAL A O 1
ATOM 643 N N . GLU A 1 83 ? 2.781 8.045 -3.623 1.00 89.88 83 GLU A N 1
ATOM 644 C CA . GLU A 1 83 ? 1.740 9.068 -3.490 1.00 89.88 83 GLU A CA 1
ATOM 645 C C . GLU A 1 83 ? 0.468 8.491 -2.855 1.00 89.88 83 GLU A C 1
ATOM 647 O O . GLU A 1 83 ? -0.029 9.029 -1.868 1.00 89.88 83 GLU A O 1
ATOM 652 N N . THR A 1 84 ? 0.003 7.329 -3.327 1.00 88.88 84 THR A N 1
ATOM 653 C CA . THR A 1 84 ? -1.188 6.669 -2.767 1.00 88.88 84 THR A CA 1
ATOM 654 C C . THR A 1 84 ? -0.982 6.273 -1.298 1.00 88.88 84 THR A C 1
ATOM 656 O O . THR A 1 84 ? -1.900 6.405 -0.491 1.00 88.88 84 THR A O 1
ATOM 659 N N . ILE A 1 85 ? 0.216 5.802 -0.919 1.00 88.06 85 ILE A N 1
ATOM 660 C CA . ILE A 1 85 ? 0.552 5.484 0.482 1.00 88.06 85 ILE A CA 1
ATOM 661 C C . ILE A 1 85 ? 0.533 6.752 1.343 1.00 88.06 85 ILE A C 1
ATOM 663 O O . ILE A 1 85 ? -0.012 6.719 2.444 1.00 88.06 85 ILE A O 1
ATOM 667 N N . ALA A 1 86 ? 1.080 7.864 0.843 1.00 86.44 86 ALA A N 1
ATOM 668 C CA . ALA A 1 86 ? 1.055 9.143 1.549 1.00 86.44 86 ALA A CA 1
ATOM 669 C C . ALA A 1 86 ? -0.381 9.655 1.757 1.00 86.44 86 ALA A C 1
ATOM 671 O O . ALA A 1 86 ? -0.711 10.107 2.846 1.00 86.44 86 ALA A O 1
ATOM 672 N N . GLU A 1 87 ? -1.264 9.513 0.764 1.00 87.00 87 GLU A N 1
ATOM 673 C CA . GLU A 1 87 ? -2.685 9.856 0.914 1.00 87.00 87 GLU A CA 1
ATOM 674 C C . GLU A 1 87 ? -3.422 8.990 1.951 1.00 87.00 87 GLU A C 1
ATOM 676 O O . GLU A 1 87 ? -4.392 9.440 2.565 1.00 87.00 87 GLU A O 1
ATOM 681 N N . ILE A 1 88 ? -3.023 7.724 2.105 1.00 85.00 88 ILE A N 1
ATOM 682 C CA . ILE A 1 88 ? -3.580 6.823 3.124 1.00 85.00 88 ILE A CA 1
ATOM 683 C C . ILE A 1 88 ? -3.085 7.237 4.512 1.00 85.00 88 ILE A C 1
ATOM 685 O O . ILE A 1 88 ? -3.887 7.313 5.438 1.00 85.00 88 ILE A O 1
ATOM 689 N N . GLU A 1 89 ? -1.793 7.535 4.646 1.00 84.56 89 GLU A N 1
ATOM 690 C CA . GLU A 1 89 ? -1.200 8.033 5.891 1.00 84.56 89 GLU A CA 1
ATOM 691 C C . GLU A 1 89 ? -1.848 9.353 6.335 1.00 84.56 89 GLU A C 1
ATOM 693 O O . GLU A 1 89 ? -2.279 9.463 7.481 1.00 84.56 89 GLU A O 1
ATOM 698 N N . ASP A 1 90 ? -2.023 10.301 5.410 1.00 82.62 90 ASP A N 1
ATOM 699 C CA . ASP A 1 90 ? -2.711 11.572 5.655 1.00 82.62 90 ASP A CA 1
ATOM 700 C C . ASP A 1 90 ? -4.165 11.364 6.105 1.00 82.62 90 ASP A C 1
ATOM 702 O O . ASP A 1 90 ? -4.601 11.973 7.075 1.00 82.62 90 ASP A O 1
ATOM 706 N N . ALA A 1 91 ? -4.907 10.442 5.480 1.00 81.56 91 ALA A N 1
ATOM 707 C CA . ALA A 1 91 ? -6.286 10.135 5.875 1.00 81.56 91 ALA A CA 1
ATOM 708 C C . ALA A 1 91 ? -6.394 9.578 7.301 1.00 81.56 91 ALA A C 1
ATOM 710 O O . ALA A 1 91 ? -7.329 9.908 8.034 1.00 81.56 91 ALA A O 1
ATOM 711 N N . ILE A 1 92 ? -5.446 8.720 7.679 1.00 77.25 92 ILE A N 1
ATOM 712 C CA . ILE A 1 92 ? -5.384 8.121 9.012 1.00 77.25 92 ILE A CA 1
ATOM 713 C C . ILE A 1 92 ? -5.017 9.198 10.042 1.00 77.25 92 ILE A C 1
ATOM 715 O O . ILE A 1 92 ? -5.681 9.304 11.070 1.00 77.25 92 ILE A O 1
ATOM 719 N N . CYS A 1 93 ? -4.028 10.050 9.750 1.00 72.88 93 CYS A N 1
ATOM 720 C CA . CYS A 1 93 ? -3.656 11.167 10.625 1.00 72.88 93 CYS A CA 1
ATOM 721 C C . CYS A 1 93 ? -4.775 12.213 10.761 1.00 72.88 93 CYS A C 1
ATOM 723 O O . CYS A 1 93 ? -5.082 12.643 11.871 1.00 72.88 93 CYS A O 1
ATOM 725 N N . ALA A 1 94 ? -5.440 12.585 9.666 1.00 71.19 94 ALA A N 1
ATOM 726 C CA . ALA A 1 94 ? -6.531 13.558 9.680 1.00 71.19 94 ALA A CA 1
ATOM 727 C C . ALA A 1 94 ? -7.756 13.068 10.473 1.00 71.19 94 ALA A C 1
ATOM 729 O O . ALA A 1 94 ? -8.511 13.880 11.011 1.00 71.19 94 ALA A O 1
ATOM 730 N N . SER A 1 95 ? -7.951 11.750 10.577 1.00 61.16 95 SER A N 1
ATOM 731 C CA . SER A 1 95 ? -9.023 11.157 11.388 1.00 61.16 95 SER A CA 1
ATOM 732 C C . SER A 1 95 ? -8.744 11.262 12.897 1.00 61.16 95 SER A C 1
ATOM 734 O O . SER A 1 95 ? -9.684 11.321 13.692 1.00 61.16 95 SER A O 1
ATOM 736 N N . VAL A 1 96 ? -7.472 11.391 13.300 1.00 54.56 96 VAL A N 1
ATOM 737 C CA . VAL A 1 96 ? -7.055 11.590 14.701 1.00 54.56 96 VAL A CA 1
ATOM 738 C C . VAL A 1 96 ? -7.199 13.048 15.160 1.00 54.56 96 VAL A C 1
ATOM 740 O O . VAL A 1 96 ? -7.478 13.302 16.333 1.00 54.56 96 VAL A O 1
ATOM 743 N N . GLU A 1 97 ? -7.099 14.026 14.255 1.00 48.53 97 GLU A N 1
ATOM 744 C CA . GLU A 1 97 ? -7.184 15.461 14.585 1.00 48.53 97 GLU A CA 1
ATOM 745 C C . GLU A 1 97 ? -8.602 15.982 14.911 1.00 48.53 97 GLU A C 1
ATOM 747 O O . GLU A 1 97 ? -8.815 17.193 15.009 1.00 48.53 97 GLU A O 1
ATOM 752 N N . LEU A 1 98 ? -9.583 15.109 15.163 1.00 41.97 98 LEU A N 1
ATOM 753 C CA . LEU A 1 98 ? -10.904 15.509 15.662 1.00 41.97 98 LEU A CA 1
ATOM 754 C C . LEU A 1 98 ? -11.176 15.045 17.104 1.00 41.97 98 LEU A C 1
ATOM 756 O O . LEU A 1 98 ? -12.067 14.225 17.345 1.00 41.97 98 LEU A O 1
ATOM 760 N N . PRO A 1 99 ? -10.535 15.655 18.119 1.00 39.06 99 PRO A N 1
ATOM 761 C CA . PRO A 1 99 ? -11.185 15.799 19.406 1.00 39.06 99 PRO A CA 1
ATOM 762 C C . PRO A 1 99 ? -12.286 16.867 19.270 1.00 39.06 99 PRO A C 1
ATOM 764 O O . PRO A 1 99 ? -12.021 18.005 18.902 1.00 39.06 99 PRO A O 1
ATOM 767 N N . LEU A 1 100 ? -13.536 16.474 19.533 1.00 46.47 100 LEU A N 1
ATOM 768 C CA . LEU A 1 100 ? -14.683 17.314 19.917 1.00 46.47 100 LEU A CA 1
ATOM 769 C C . LEU A 1 100 ? -14.647 18.814 19.527 1.00 46.47 100 LEU A C 1
ATOM 771 O O . LEU A 1 100 ? -13.996 19.613 20.198 1.00 46.47 100 LEU A O 1
ATOM 775 N N . GLY A 1 101 ? -15.535 19.248 18.618 1.00 45.22 101 GLY A N 1
ATOM 776 C CA . GLY A 1 101 ? -16.139 20.580 18.807 1.00 45.22 101 GLY A CA 1
ATOM 777 C C . GLY A 1 101 ? -16.579 21.409 17.607 1.00 45.22 101 GLY A C 1
ATOM 778 O O . GLY A 1 101 ? -17.149 22.468 17.843 1.00 45.22 101 GLY A O 1
ATOM 779 N N . LEU A 1 102 ? -16.380 21.006 16.350 1.00 47.56 102 LEU A N 1
ATOM 780 C CA . LEU A 1 102 ? -16.850 21.831 15.225 1.00 47.56 102 LEU A CA 1
ATOM 781 C C . LEU A 1 102 ? -17.183 20.992 13.995 1.00 47.56 102 LEU A C 1
ATOM 783 O O . LEU A 1 102 ? -16.494 20.989 12.978 1.00 47.56 102 LEU A O 1
ATOM 787 N N . GLN A 1 103 ? -18.324 20.314 14.083 1.00 45.16 103 GLN A N 1
ATOM 788 C CA . GLN A 1 103 ? -19.058 19.867 12.909 1.00 45.16 103 GLN A CA 1
ATOM 789 C C . GLN A 1 103 ? -19.429 21.129 12.107 1.00 45.16 103 GLN A C 1
ATOM 791 O O . GLN A 1 103 ? -20.408 21.811 12.415 1.00 45.16 103 GLN A O 1
ATOM 796 N N . ARG A 1 104 ? -18.612 21.505 11.110 1.00 46.09 104 ARG A N 1
ATOM 797 C CA . ARG A 1 104 ? -18.995 22.502 10.100 1.00 46.09 104 ARG A CA 1
ATOM 798 C C . ARG A 1 104 ? -20.174 21.915 9.339 1.00 46.09 104 ARG A C 1
ATOM 800 O O . ARG A 1 104 ? -19.990 21.219 8.351 1.00 46.09 104 ARG A O 1
ATOM 807 N N . HIS A 1 105 ? -21.382 22.200 9.814 1.00 49.97 105 HIS A N 1
ATOM 808 C CA . HIS A 1 105 ? -22.602 22.066 9.036 1.00 49.97 105 HIS A CA 1
ATOM 809 C C . HIS A 1 105 ? -22.436 22.874 7.740 1.00 49.97 105 HIS A C 1
ATOM 811 O O . HIS A 1 105 ? -22.349 24.106 7.811 1.00 49.97 105 HIS A O 1
ATOM 817 N N . PRO A 1 106 ? -22.435 22.254 6.550 1.00 53.06 106 PRO A N 1
ATOM 818 C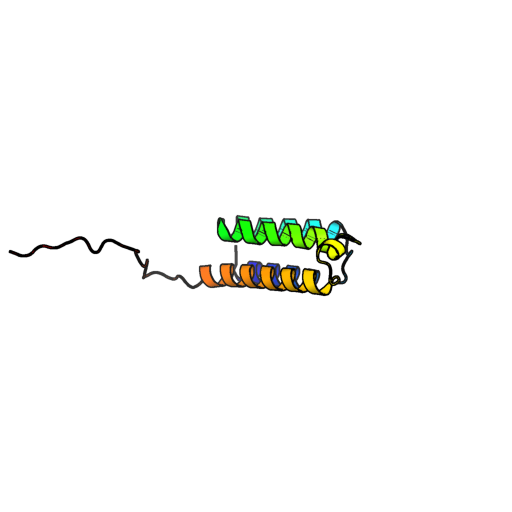 CA . PRO A 1 106 ? -22.687 23.003 5.340 1.00 53.06 106 PRO A CA 1
ATOM 819 C C . PRO A 1 106 ? -24.204 23.205 5.232 1.00 53.06 106 PRO A C 1
ATOM 821 O O . PR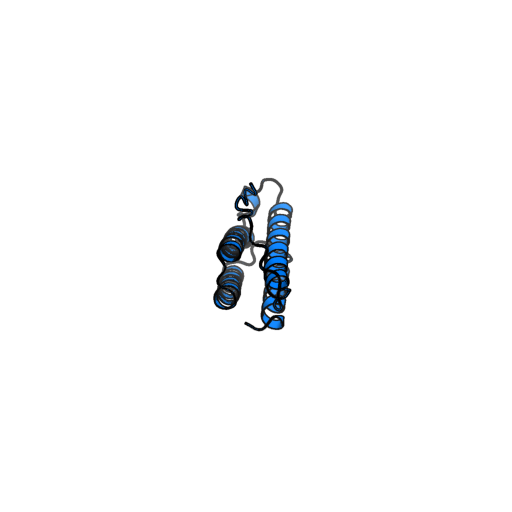O A 1 106 ? -24.959 22.276 4.967 1.00 53.06 106 PRO A O 1
ATOM 824 N N . GLY A 1 107 ? -24.654 24.440 5.448 1.00 49.62 107 GLY A N 1
ATOM 825 C CA . GLY A 1 107 ? -25.934 24.910 4.920 1.00 49.62 107 GLY A CA 1
ATOM 826 C C . GLY A 1 107 ? -27.174 24.627 5.767 1.00 49.62 107 GLY A C 1
ATOM 827 O O . GLY A 1 107 ? -27.901 23.668 5.539 1.00 49.62 107 GLY A O 1
ATOM 828 N N . ARG A 1 108 ? -27.515 25.573 6.647 1.00 49.38 108 ARG A N 1
ATOM 829 C CA . ARG A 1 108 ? -28.911 25.995 6.868 1.00 49.38 108 ARG A CA 1
ATOM 830 C C . ARG A 1 108 ? -28.944 27.380 7.518 1.00 49.38 108 ARG A C 1
ATOM 832 O O . ARG A 1 108 ? -29.449 27.573 8.616 1.00 49.38 108 ARG A O 1
ATOM 839 N N . GLY A 1 109 ? -28.418 28.371 6.798 1.00 42.09 109 GLY A N 1
ATOM 840 C CA . GLY A 1 109 ? -28.800 29.772 6.991 1.00 42.09 109 GLY A CA 1
ATOM 841 C C . GLY A 1 109 ? -30.208 29.973 6.442 1.00 42.09 109 GLY A C 1
ATOM 842 O O . GLY A 1 109 ? -30.387 30.538 5.368 1.00 42.09 109 GLY A O 1
ATOM 843 N N . GLY A 1 110 ? -31.189 29.390 7.132 1.00 43.81 110 GLY A N 1
ATOM 844 C CA . GLY A 1 110 ? -32.599 29.613 6.874 1.00 43.81 110 GLY A CA 1
ATOM 845 C C . GLY A 1 110 ? -32.933 31.080 7.102 1.00 43.81 110 GLY A C 1
ATOM 846 O O . GLY A 1 110 ? -32.496 31.692 8.075 1.00 43.81 110 GLY A O 1
ATOM 847 N N . ALA A 1 111 ? -33.697 31.620 6.162 1.00 50.94 111 ALA A N 1
ATOM 848 C CA . ALA A 1 111 ? -34.283 32.941 6.205 1.00 50.94 111 ALA A CA 1
ATOM 849 C C . ALA A 1 111 ? -34.936 33.235 7.564 1.00 50.94 111 ALA A C 1
ATOM 851 O O . ALA A 1 111 ? -35.890 32.561 7.949 1.00 50.94 111 ALA A O 1
ATOM 852 N N . TYR A 1 112 ? -34.494 34.304 8.224 1.00 46.34 112 TYR A N 1
ATOM 853 C CA . TYR A 1 112 ? -35.338 35.025 9.166 1.00 46.34 112 TYR A CA 1
ATOM 854 C C . TYR A 1 112 ? -35.667 36.388 8.576 1.00 46.34 112 TYR A C 1
ATOM 856 O O . TYR A 1 112 ? -34.864 37.314 8.530 1.00 46.34 112 TYR A O 1
ATOM 864 N N . ARG A 1 113 ? -36.893 36.435 8.065 1.00 47.56 113 ARG A N 1
ATOM 865 C CA . ARG A 1 113 ? -37.677 37.620 7.753 1.00 47.56 113 ARG A CA 1
ATOM 866 C C . ARG A 1 113 ? -37.972 38.325 9.084 1.00 47.56 113 ARG A C 1
ATOM 868 O O . ARG A 1 113 ? -38.546 37.694 9.968 1.00 47.56 113 ARG A O 1
ATOM 875 N N . ALA A 1 114 ? -37.599 39.592 9.225 1.00 55.00 114 ALA A N 1
ATOM 876 C CA . ALA A 1 114 ? -38.132 40.468 10.266 1.00 55.00 114 ALA A CA 1
ATOM 877 C C . ALA A 1 114 ? -38.977 41.549 9.583 1.00 55.00 114 ALA A C 1
ATOM 879 O O . ALA A 1 114 ? -38.566 42.098 8.558 1.00 55.00 114 ALA A O 1
ATOM 880 N N . TYR A 1 115 ? -40.188 41.710 10.111 1.00 56.28 115 TYR A N 1
ATOM 881 C CA . TYR A 1 115 ? -41.205 42.688 9.733 1.00 56.28 115 TYR A CA 1
ATOM 882 C C . TYR A 1 115 ? -40.789 44.110 10.105 1.00 56.28 115 TYR A C 1
ATOM 884 O O . TYR A 1 115 ? -40.061 44.251 11.113 1.00 56.28 115 TYR A O 1
#